Protein AF-A0A4V3X0U7-F1 (afdb_monomer_lite)

Foldseek 3Di:
DPPPPPFPKDWPFKDAFAPQKDKDADPPPQPDQDDDDDDDPQWDQDPNNRIIMGRHPDHGDIWIWMFGADPVRHTPDIDTD

Secondary structure (DSSP, 8-state):
-------EEEEEEEEEESSSEEEE--TTT-SSPPPP----TTEEE-TTTS-EEEE-S--SEEEEEEEEE-TTS-EEEEEE-

pLDDT: mean 74.3, std 14.28, range [34.91, 92.0]

Sequence (81 aa):
MIKEDREDVEYLGKVCIDSGQLLISDPCYINKKLEPFEALDNHKQVLNGLGLVFSFAKGDGMYGVYAKKDKEGRIYKVEIE

Structure (mmCIF, N/CA/C/O backbone):
data_AF-A0A4V3X0U7-F1
#
_entry.id   AF-A0A4V3X0U7-F1
#
loop_
_atom_site.group_PDB
_atom_site.id
_atom_site.type_symbol
_atom_site.label_atom_id
_atom_site.label_alt_id
_atom_site.label_comp_id
_atom_site.label_asym_id
_atom_site.label_entity_id
_atom_site.label_seq_id
_atom_site.pdbx_PDB_ins_code
_atom_site.Cartn_x
_atom_site.Cartn_y
_atom_site.Cartn_z
_atom_site.occupancy
_atom_site.B_iso_or_equiv
_atom_site.auth_seq_id
_atom_site.auth_comp_id
_atom_site.auth_asym_id
_atom_site.auth_atom_id
_atom_site.pdbx_PDB_model_num
ATOM 1 N N . MET A 1 1 ? -18.179 28.899 15.905 1.00 34.91 1 MET A N 1
ATOM 2 C CA . MET A 1 1 ? -17.042 28.066 16.350 1.00 34.91 1 MET A CA 1
ATOM 3 C C . MET A 1 1 ? -16.977 26.865 15.432 1.00 34.91 1 MET A C 1
ATOM 5 O O . MET A 1 1 ? -17.819 25.985 15.541 1.00 34.91 1 MET A O 1
ATOM 9 N N . ILE A 1 2 ? -16.061 26.889 14.469 1.00 39.72 2 ILE A N 1
ATOM 10 C CA . ILE A 1 2 ? -15.770 25.731 13.623 1.00 39.72 2 ILE A CA 1
ATOM 11 C C . ILE A 1 2 ? -14.983 24.777 14.525 1.00 39.72 2 ILE A C 1
ATOM 13 O O . ILE A 1 2 ? -13.953 25.176 15.064 1.00 39.72 2 ILE A O 1
ATOM 17 N N . LYS A 1 3 ? -15.516 23.583 14.805 1.00 42.25 3 LYS A N 1
ATOM 18 C CA . LYS A 1 3 ? -14.723 22.538 15.457 1.00 42.25 3 LYS A CA 1
ATOM 19 C C . LYS A 1 3 ? -13.691 22.104 14.423 1.00 42.25 3 LYS A C 1
ATOM 21 O O . LYS A 1 3 ? -14.076 21.560 13.396 1.00 42.25 3 LYS A O 1
ATOM 26 N N . GLU A 1 4 ? -12.421 22.402 14.663 1.00 49.12 4 GLU A N 1
ATOM 27 C CA . GLU A 1 4 ? -11.334 21.712 13.975 1.00 49.12 4 GLU A CA 1
ATOM 28 C C . GLU A 1 4 ? -11.480 20.230 14.334 1.00 49.12 4 GLU A C 1
ATOM 30 O O . GLU A 1 4 ? -11.201 19.830 15.468 1.00 49.12 4 GLU A O 1
ATOM 35 N N . ASP A 1 5 ? -12.029 19.431 13.416 1.00 54.09 5 ASP A N 1
ATOM 36 C CA . ASP A 1 5 ? -11.958 17.979 13.509 1.00 54.09 5 ASP A CA 1
ATOM 37 C C . ASP A 1 5 ? -10.462 17.639 13.495 1.00 54.09 5 ASP A C 1
ATOM 39 O O . ASP A 1 5 ? -9.794 17.744 12.468 1.00 54.09 5 ASP A O 1
ATOM 43 N N . ARG A 1 6 ? -9.900 17.333 14.669 1.00 53.81 6 ARG A N 1
ATOM 44 C CA . ARG A 1 6 ? -8.542 16.801 14.768 1.00 53.81 6 ARG A CA 1
ATOM 45 C C . ARG A 1 6 ? -8.566 15.457 14.052 1.00 53.81 6 ARG A C 1
ATOM 47 O O . ARG A 1 6 ? -9.172 14.518 14.554 1.00 53.81 6 ARG A O 1
ATOM 54 N N . GLU A 1 7 ? -7.986 15.394 12.859 1.00 63.59 7 GLU A N 1
ATOM 55 C CA . GLU A 1 7 ? -7.763 14.121 12.181 1.00 63.59 7 GLU A CA 1
ATOM 56 C C . GLU A 1 7 ? -6.834 13.286 13.071 1.00 63.59 7 GLU A C 1
ATOM 58 O O . GLU A 1 7 ? -5.693 13.680 13.317 1.00 63.59 7 GLU A O 1
ATOM 63 N N . ASP A 1 8 ? -7.330 12.162 13.593 1.00 77.38 8 ASP A N 1
ATOM 64 C CA . ASP A 1 8 ? -6.511 11.226 14.360 1.00 77.38 8 ASP A CA 1
ATOM 65 C C . ASP A 1 8 ? -5.546 10.530 13.390 1.00 77.38 8 ASP A C 1
ATOM 67 O O . ASP A 1 8 ? -5.914 9.600 12.664 1.00 77.38 8 ASP A O 1
ATOM 71 N N . VAL A 1 9 ? -4.315 11.048 13.339 1.00 87.88 9 VAL A N 1
ATOM 72 C CA . VAL A 1 9 ? -3.195 10.488 12.578 1.00 87.88 9 VAL A CA 1
ATOM 73 C C . VAL A 1 9 ? -2.449 9.495 13.464 1.00 87.88 9 VAL A C 1
ATOM 75 O O . VAL A 1 9 ? -1.875 9.867 14.488 1.00 87.88 9 VAL A O 1
ATOM 78 N N . GLU A 1 10 ? -2.416 8.233 13.053 1.00 92.00 10 GLU A N 1
ATOM 79 C CA . GLU A 1 10 ? -1.686 7.166 13.733 1.00 92.00 10 GLU A CA 1
ATOM 80 C C . GLU A 1 10 ? -0.502 6.700 12.892 1.00 92.00 10 GLU A C 1
ATOM 82 O O . GLU A 1 10 ? -0.645 6.380 11.712 1.00 92.00 10 GLU A O 1
ATOM 87 N N . TYR A 1 11 ? 0.673 6.620 13.510 1.00 91.88 11 TYR A N 1
ATOM 88 C CA . TYR A 1 11 ? 1.836 5.996 12.895 1.00 91.88 11 TYR A CA 1
ATOM 89 C C . TYR A 1 11 ? 1.692 4.471 12.917 1.00 91.88 11 TYR A C 1
ATOM 91 O O . TYR A 1 11 ? 1.611 3.867 13.985 1.00 91.88 11 TYR A O 1
ATOM 99 N N . LEU A 1 12 ? 1.693 3.851 11.737 1.00 89.44 12 LEU A N 1
ATOM 100 C CA . LEU A 1 12 ? 1.516 2.408 11.573 1.00 89.44 12 LEU A CA 1
ATOM 101 C C . LEU A 1 12 ? 2.840 1.644 11.471 1.00 89.44 12 LEU A C 1
ATOM 103 O O . LEU A 1 12 ? 2.890 0.455 11.779 1.00 89.44 12 LEU A O 1
ATOM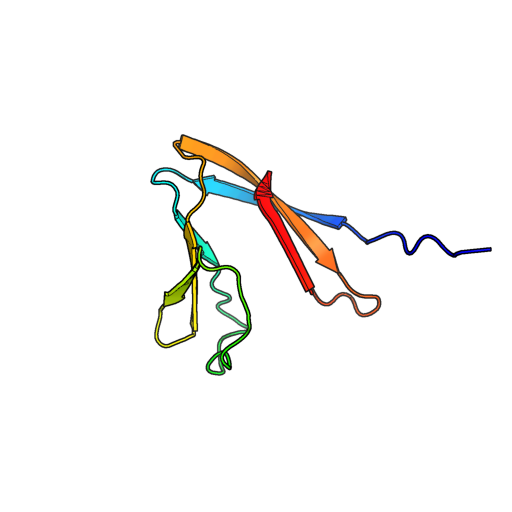 107 N N . GLY A 1 13 ? 3.914 2.298 11.023 1.00 91.00 13 GLY A N 1
ATOM 108 C CA . GLY A 1 13 ? 5.209 1.649 10.827 1.00 91.00 13 GLY A CA 1
ATOM 109 C C . GLY A 1 13 ? 6.035 2.277 9.712 1.00 91.00 13 GLY A C 1
ATOM 110 O O . GLY A 1 13 ? 5.860 3.445 9.377 1.00 91.00 13 GLY A O 1
ATOM 111 N N . LYS A 1 14 ? 6.954 1.493 9.139 1.00 91.44 14 LYS A N 1
ATOM 112 C CA . LYS A 1 14 ? 7.788 1.914 8.005 1.00 91.44 14 LYS A CA 1
ATOM 113 C C . LYS A 1 14 ? 7.685 0.939 6.849 1.00 91.44 14 LYS A C 1
ATOM 115 O O . LYS A 1 14 ? 7.514 -0.258 7.071 1.00 91.44 14 LYS A O 1
ATOM 120 N N . VAL A 1 15 ? 7.886 1.447 5.640 1.00 88.94 15 VAL A N 1
ATOM 121 C CA . VAL A 1 15 ? 8.035 0.640 4.429 1.00 88.94 15 VAL A CA 1
ATOM 122 C C . VAL A 1 15 ? 9.309 1.020 3.687 1.00 88.94 15 VAL A C 1
ATOM 124 O O . VAL A 1 15 ? 9.661 2.196 3.605 1.00 88.94 15 VAL A O 1
ATOM 127 N N . CYS A 1 16 ? 10.015 0.020 3.166 1.00 88.31 16 CYS A N 1
ATOM 128 C CA . CYS A 1 16 ? 11.147 0.235 2.273 1.00 88.31 16 CYS A CA 1
ATOM 129 C C . CYS A 1 16 ? 10.635 0.305 0.833 1.00 88.31 16 CYS A C 1
ATOM 131 O O . CYS A 1 16 ? 9.922 -0.601 0.401 1.00 88.31 16 CYS A O 1
ATOM 133 N N . ILE A 1 17 ? 11.003 1.349 0.096 1.00 87.00 17 ILE A N 1
ATOM 134 C CA . ILE A 1 17 ? 10.690 1.492 -1.328 1.00 87.00 17 ILE A CA 1
ATOM 135 C C . ILE A 1 17 ? 12.016 1.608 -2.067 1.00 87.00 17 ILE A C 1
ATOM 137 O O . ILE A 1 17 ? 12.829 2.450 -1.712 1.00 87.00 17 ILE A O 1
ATOM 141 N N . ASP A 1 18 ? 12.215 0.753 -3.065 1.00 78.81 18 ASP A N 1
ATOM 142 C CA . ASP A 1 18 ? 13.402 0.709 -3.927 1.00 78.81 18 ASP A CA 1
ATOM 143 C C . ASP A 1 18 ? 13.022 1.288 -5.300 1.00 78.81 18 ASP A C 1
ATOM 145 O O . ASP A 1 18 ? 13.209 2.473 -5.559 1.00 78.81 18 ASP A O 1
ATOM 149 N N . SER A 1 19 ? 12.281 0.529 -6.108 1.00 77.44 19 SER A N 1
ATOM 150 C CA . SER A 1 19 ? 11.956 0.856 -7.505 1.00 77.44 19 SER A CA 1
ATOM 151 C C . SER A 1 19 ? 10.801 1.851 -7.717 1.00 77.44 19 SER A C 1
ATOM 153 O O . SER A 1 19 ? 10.217 1.910 -8.802 1.00 77.44 19 SER A O 1
ATOM 155 N N . GLY A 1 20 ? 10.435 2.629 -6.693 1.00 80.25 20 GLY A N 1
ATOM 156 C CA . GLY A 1 20 ? 9.343 3.606 -6.782 1.00 80.25 20 GLY A CA 1
ATOM 157 C C . GLY A 1 20 ? 7.958 2.970 -6.936 1.00 80.25 20 GLY A C 1
ATOM 158 O O . GLY A 1 20 ? 7.058 3.555 -7.539 1.00 80.25 20 GLY A O 1
ATOM 159 N N . GLN A 1 21 ? 7.768 1.753 -6.425 1.00 83.75 21 GLN A N 1
ATOM 160 C CA . GLN A 1 21 ? 6.467 1.090 -6.384 1.00 83.75 21 GLN A CA 1
ATOM 161 C C . GLN A 1 21 ? 6.130 0.651 -4.967 1.00 83.75 21 GLN A C 1
ATOM 163 O O . GLN A 1 21 ? 6.975 0.119 -4.248 1.00 83.75 21 GLN A O 1
ATOM 168 N N . LEU A 1 22 ? 4.869 0.838 -4.591 1.00 84.00 22 LEU A N 1
ATOM 169 C CA . LEU A 1 22 ? 4.334 0.355 -3.330 1.00 84.00 22 LEU A CA 1
ATOM 170 C C . LEU A 1 22 ? 3.086 -0.477 -3.575 1.00 84.00 22 LEU A C 1
ATOM 172 O O . LEU A 1 22 ? 2.151 -0.008 -4.221 1.00 84.00 22 LEU A O 1
ATOM 176 N N . LEU A 1 23 ? 3.057 -1.675 -2.999 1.00 84.06 23 LEU A N 1
ATOM 177 C CA . LEU A 1 23 ? 1.876 -2.523 -2.950 1.00 84.06 23 LEU A CA 1
ATOM 178 C C . LEU A 1 23 ? 1.181 -2.364 -1.597 1.00 84.06 23 LEU A C 1
ATOM 180 O O . LEU A 1 23 ? 1.762 -2.669 -0.558 1.00 84.06 23 LEU A O 1
ATOM 184 N N . ILE A 1 24 ? -0.084 -1.957 -1.624 1.00 77.12 24 ILE A N 1
ATOM 185 C CA . ILE A 1 24 ? -0.989 -2.093 -0.487 1.00 77.12 24 ILE A CA 1
ATOM 186 C C . ILE A 1 24 ? -1.887 -3.295 -0.766 1.00 77.12 24 ILE A C 1
ATOM 188 O O . ILE A 1 24 ? -2.685 -3.294 -1.706 1.00 77.12 24 ILE A O 1
ATOM 192 N N . SER A 1 25 ? -1.744 -4.331 0.056 1.00 75.00 25 SER A N 1
ATOM 193 C CA . SER A 1 25 ? -2.626 -5.493 0.071 1.00 75.00 25 SER A CA 1
ATOM 194 C C . SER A 1 25 ? -2.965 -5.832 1.513 1.00 75.00 25 SER A C 1
ATOM 196 O O . SER A 1 25 ? -2.070 -6.008 2.336 1.00 75.00 25 SER A O 1
ATOM 198 N N . ASP A 1 26 ? -4.245 -5.951 1.811 1.00 69.00 26 ASP A N 1
ATOM 199 C CA . ASP A 1 26 ? -4.733 -6.420 3.094 1.00 69.00 26 ASP A CA 1
ATOM 200 C C . ASP A 1 26 ? -5.102 -7.926 3.070 1.00 69.00 26 ASP A C 1
ATOM 202 O O . ASP A 1 26 ? -6.130 -8.309 2.503 1.00 69.00 26 ASP A O 1
ATOM 206 N N . PRO A 1 27 ? -4.318 -8.812 3.709 1.00 54.53 27 PRO A N 1
ATOM 207 C CA . PRO A 1 27 ? -4.608 -10.247 3.721 1.00 54.53 27 PRO A CA 1
ATOM 208 C C . PRO A 1 27 ? -5.925 -10.621 4.434 1.00 54.53 27 PRO A C 1
ATOM 210 O O . PRO A 1 27 ? -6.414 -11.731 4.238 1.00 54.53 27 PRO A O 1
ATOM 213 N N . CYS A 1 28 ? -6.517 -9.724 5.232 1.00 55.09 28 CYS A N 1
ATOM 214 C CA . CYS A 1 28 ? -7.741 -9.962 6.004 1.00 55.09 28 CYS A CA 1
ATOM 215 C C . CYS A 1 28 ? -8.980 -9.253 5.427 1.00 55.09 28 CYS A C 1
ATOM 217 O O . CYS A 1 28 ? -10.092 -9.765 5.563 1.00 55.09 28 CYS A O 1
ATOM 219 N N . TYR A 1 29 ? -8.823 -8.095 4.781 1.00 51.06 29 TYR A N 1
ATOM 220 C CA . TYR A 1 29 ? -9.952 -7.314 4.243 1.00 51.06 29 TYR A CA 1
ATOM 221 C C . TYR A 1 29 ? -10.262 -7.638 2.791 1.00 51.06 29 TYR A C 1
ATOM 223 O O . TYR A 1 29 ? -11.366 -7.379 2.306 1.00 51.06 29 TYR A O 1
ATOM 231 N N . ILE A 1 30 ? -9.321 -8.271 2.102 1.00 51.91 30 ILE A N 1
ATOM 232 C CA . ILE A 1 30 ? -9.480 -8.597 0.705 1.00 51.91 30 ILE A CA 1
ATOM 233 C C . ILE A 1 30 ? -10.030 -10.013 0.495 1.00 51.91 30 ILE A C 1
ATOM 235 O O . ILE A 1 30 ? -9.514 -10.841 -0.252 1.00 51.91 30 ILE A O 1
ATOM 239 N N . ASN A 1 31 ? -11.133 -10.306 1.169 1.00 48.75 31 ASN A N 1
ATOM 240 C CA . ASN A 1 31 ? -11.938 -11.488 0.860 1.00 48.75 31 ASN A CA 1
ATOM 241 C C . ASN A 1 31 ? -13.117 -11.145 -0.073 1.00 48.75 31 ASN A C 1
ATOM 243 O O . ASN A 1 31 ? -14.010 -11.954 -0.318 1.00 48.75 31 ASN A O 1
ATOM 247 N N . LYS A 1 32 ? -13.139 -9.907 -0.580 1.00 56.88 32 LYS A N 1
ATOM 248 C CA . LYS A 1 32 ? -14.088 -9.393 -1.566 1.00 56.88 32 LYS A CA 1
ATOM 249 C C . LYS A 1 32 ? -13.295 -8.634 -2.622 1.00 56.88 32 LYS A C 1
ATOM 251 O O . LYS A 1 32 ? -12.363 -7.911 -2.276 1.00 56.88 32 LYS A O 1
ATOM 256 N N . LYS A 1 33 ? -13.655 -8.809 -3.897 1.00 56.88 33 LYS A N 1
ATOM 257 C CA . LYS A 1 33 ? -13.136 -7.953 -4.972 1.00 56.88 33 LYS A CA 1
ATOM 258 C C . LYS A 1 33 ? -13.369 -6.499 -4.573 1.00 56.88 33 LYS A C 1
ATOM 260 O O . LYS A 1 33 ? -14.480 -6.161 -4.167 1.00 56.88 33 LYS A O 1
ATOM 265 N N . LEU A 1 34 ? -12.332 -5.672 -4.670 1.00 59.66 34 LEU A N 1
ATOM 266 C CA . LEU A 1 34 ? -12.510 -4.235 -4.540 1.00 59.66 34 LEU A CA 1
ATOM 267 C C . LEU A 1 34 ? -13.409 -3.779 -5.690 1.00 59.66 34 LEU A C 1
ATOM 269 O O . LEU A 1 34 ? -13.099 -4.030 -6.857 1.00 59.66 34 LEU A O 1
ATOM 273 N N . GLU A 1 35 ? -14.524 -3.133 -5.361 1.00 58.72 35 GLU A N 1
ATOM 274 C CA . GLU A 1 35 ? -15.268 -2.382 -6.366 1.00 58.72 35 GLU A CA 1
ATOM 275 C C . GLU A 1 35 ? -14.348 -1.283 -6.925 1.00 58.72 35 GLU A C 1
ATOM 277 O O . GLU A 1 35 ? -13.480 -0.778 -6.199 1.00 58.72 35 GLU A O 1
ATOM 282 N N . PRO A 1 36 ? -14.482 -0.918 -8.209 1.00 56.28 36 PRO A N 1
ATOM 283 C CA . PRO A 1 36 ? -13.730 0.191 -8.773 1.00 56.28 36 PRO A CA 1
ATOM 284 C C . PRO A 1 36 ? -13.965 1.444 -7.922 1.00 56.28 36 PRO A C 1
ATOM 286 O O . PRO A 1 36 ? -15.103 1.875 -7.750 1.00 56.28 36 PRO A O 1
ATOM 289 N N . PHE A 1 37 ? -12.899 2.018 -7.375 1.00 59.84 37 PHE A N 1
ATOM 290 C CA . PHE A 1 37 ? -12.948 3.294 -6.671 1.00 59.84 37 PHE A CA 1
ATOM 291 C C . PHE A 1 37 ? -12.153 4.324 -7.470 1.00 59.84 37 PHE A C 1
ATOM 293 O O . PHE A 1 37 ? -11.206 3.977 -8.180 1.00 59.84 37 PHE A O 1
ATOM 300 N N . GLU A 1 38 ? -12.551 5.592 -7.379 1.00 49.44 38 GLU A N 1
ATOM 301 C CA . GLU A 1 38 ? -11.781 6.679 -7.969 1.00 49.44 38 GLU A CA 1
ATOM 302 C C . GLU A 1 38 ? -10.453 6.796 -7.230 1.00 49.44 38 GLU A C 1
ATOM 304 O O . GLU A 1 38 ? -10.402 7.122 -6.043 1.00 49.44 38 GLU A O 1
ATOM 309 N N . ALA A 1 39 ? -9.362 6.545 -7.937 1.00 54.78 39 ALA A N 1
ATOM 310 C CA . ALA A 1 39 ? -8.061 6.978 -7.481 1.00 54.78 39 ALA A CA 1
ATOM 311 C C . ALA A 1 39 ? -7.323 7.691 -8.602 1.00 54.78 39 ALA A C 1
ATOM 313 O O . ALA A 1 39 ? -7.649 7.564 -9.781 1.00 54.78 39 ALA A O 1
ATOM 314 N N . LEU A 1 40 ? -6.358 8.505 -8.191 1.00 55.44 40 LEU A N 1
ATOM 315 C CA . LEU A 1 40 ? -5.526 9.300 -9.083 1.00 55.44 40 LEU A CA 1
ATOM 316 C C . LEU A 1 40 ? -4.841 8.373 -10.102 1.00 55.44 40 LEU A C 1
ATOM 318 O O . LEU A 1 40 ? -4.566 7.217 -9.789 1.00 55.44 40 LEU A O 1
ATOM 322 N N . ASP A 1 41 ? -4.528 8.859 -11.304 1.00 65.56 41 ASP A N 1
ATOM 323 C CA . ASP A 1 41 ? -3.975 8.067 -12.428 1.00 65.56 41 ASP A CA 1
ATOM 324 C C . ASP A 1 41 ? -2.608 7.379 -12.152 1.00 65.56 41 ASP A C 1
ATOM 326 O O . ASP A 1 41 ? -1.985 6.802 -13.043 1.00 65.56 41 ASP A O 1
ATOM 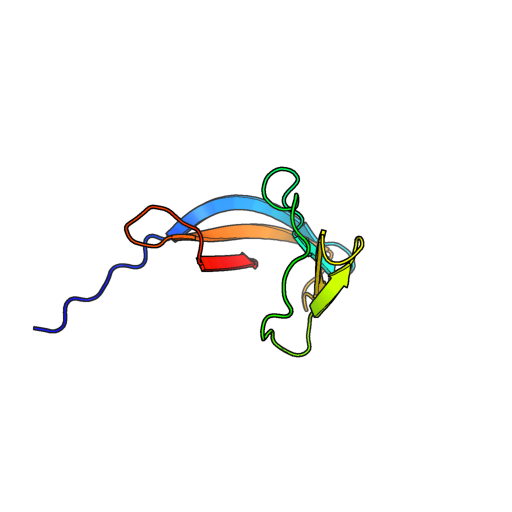330 N N . ASN A 1 42 ? -2.122 7.410 -10.908 1.00 70.00 42 ASN A N 1
ATOM 331 C CA . ASN A 1 42 ? -0.849 6.873 -10.437 1.00 70.00 42 ASN A CA 1
ATOM 332 C C . ASN A 1 42 ? -0.943 5.494 -9.752 1.00 70.00 42 ASN A C 1
ATOM 334 O O . ASN A 1 42 ? 0.003 5.097 -9.066 1.00 70.00 42 ASN A O 1
ATOM 338 N N . HIS A 1 43 ? -2.050 4.762 -9.909 1.00 76.44 43 HIS A N 1
ATOM 339 C CA . HIS A 1 43 ? -2.216 3.429 -9.322 1.00 76.44 43 HIS A CA 1
ATOM 340 C C . HIS A 1 43 ? -2.785 2.399 -10.311 1.00 76.44 43 HIS A C 1
ATOM 342 O O . HIS A 1 43 ? -3.384 2.744 -11.334 1.00 76.44 43 HIS A O 1
ATOM 348 N N . LYS A 1 44 ? -2.605 1.109 -10.003 1.00 78.31 44 LYS A N 1
ATOM 349 C CA . LYS A 1 44 ? -3.253 -0.021 -10.686 1.00 78.31 44 LYS A CA 1
ATOM 350 C C . LYS A 1 44 ? -3.763 -1.037 -9.669 1.00 78.31 44 LYS A C 1
ATOM 352 O O . LYS A 1 44 ? -3.110 -1.302 -8.662 1.00 78.31 44 LYS A O 1
ATOM 357 N N . GLN A 1 45 ? -4.912 -1.641 -9.957 1.00 78.81 45 GLN A N 1
ATOM 358 C CA . GLN A 1 45 ? -5.366 -2.821 -9.228 1.00 78.81 45 GLN A CA 1
ATOM 359 C C . GLN A 1 45 ? -4.566 -4.050 -9.672 1.00 78.81 45 GLN A C 1
ATOM 361 O O . GLN A 1 45 ? -4.349 -4.269 -10.864 1.00 78.81 45 GLN A O 1
ATOM 366 N N . VAL A 1 46 ? -4.144 -4.863 -8.710 1.00 80.50 46 VAL A N 1
ATOM 367 C CA . VAL A 1 46 ? -3.405 -6.115 -8.922 1.00 80.50 46 VAL A CA 1
ATOM 368 C C . VAL A 1 46 ? -4.078 -7.258 -8.158 1.00 80.50 46 VAL A C 1
ATOM 370 O O . VAL A 1 46 ? -5.105 -7.063 -7.5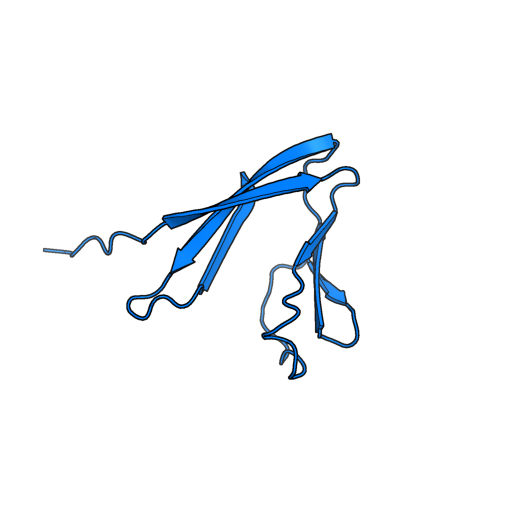08 1.00 80.50 46 VAL A O 1
ATOM 373 N N . LEU A 1 47 ? -3.536 -8.475 -8.270 1.00 78.31 47 LEU A N 1
ATOM 374 C CA . LEU A 1 47 ? -3.998 -9.650 -7.518 1.00 78.31 47 LEU A CA 1
ATOM 375 C C . LEU A 1 47 ? -5.502 -9.956 -7.695 1.00 78.31 47 LEU A C 1
ATOM 377 O O . LEU A 1 47 ? -6.164 -10.325 -6.744 1.00 78.31 47 LEU A O 1
ATOM 381 N N . ASN A 1 48 ? -6.069 -9.818 -8.899 1.00 76.12 48 ASN A N 1
ATOM 382 C CA . ASN A 1 48 ? -7.516 -9.973 -9.162 1.00 76.12 48 ASN A CA 1
ATOM 383 C C . ASN A 1 48 ? -8.415 -8.947 -8.444 1.00 76.12 48 ASN A C 1
ATOM 385 O O . ASN A 1 48 ? -9.526 -9.273 -8.019 1.00 76.12 48 ASN A O 1
ATOM 389 N N . GLY A 1 49 ? -7.949 -7.699 -8.341 1.00 72.75 49 GLY A N 1
ATOM 390 C CA . GLY A 1 49 ? -8.662 -6.640 -7.620 1.00 72.75 49 GLY A CA 1
ATOM 391 C C . GLY A 1 49 ? -8.474 -6.754 -6.114 1.00 72.75 49 GLY A C 1
ATOM 392 O O . GLY A 1 49 ? -9.283 -6.221 -5.358 1.00 72.75 49 GLY A O 1
ATOM 393 N N . LEU A 1 50 ? -7.426 -7.476 -5.700 1.00 74.00 50 LEU A N 1
ATOM 394 C CA . LEU A 1 50 ? -7.092 -7.721 -4.314 1.00 74.00 50 LEU A CA 1
ATOM 395 C C . LEU A 1 50 ? -5.832 -6.972 -3.866 1.00 74.00 50 LEU A C 1
ATOM 397 O O . LEU A 1 50 ? -5.018 -7.453 -3.090 1.00 74.00 50 LEU A O 1
ATOM 401 N N . GLY A 1 51 ? -5.578 -5.811 -4.429 1.00 77.19 51 GLY A N 1
ATOM 402 C CA . GLY A 1 51 ? -4.382 -5.067 -4.090 1.00 77.19 51 GLY A CA 1
ATOM 403 C C . GLY A 1 51 ? -4.231 -3.880 -4.998 1.00 77.19 51 GLY A C 1
ATOM 404 O O . GLY A 1 51 ? -4.779 -3.849 -6.102 1.00 77.19 51 GLY A O 1
ATOM 405 N N . LEU A 1 52 ? -3.485 -2.905 -4.511 1.00 79.44 52 LEU A N 1
ATOM 406 C CA . LEU A 1 52 ? -3.241 -1.656 -5.202 1.00 79.44 52 LEU A CA 1
ATOM 407 C C . LEU A 1 52 ? -1.749 -1.420 -5.262 1.00 79.44 52 LEU A C 1
ATOM 409 O O . LEU A 1 52 ? -1.087 -1.381 -4.227 1.00 79.44 52 LEU A O 1
ATOM 413 N N . VAL A 1 53 ? -1.233 -1.264 -6.475 1.00 83.69 53 VAL A N 1
ATOM 414 C CA . VAL A 1 53 ? 0.127 -0.789 -6.690 1.00 83.69 53 VAL A CA 1
ATOM 415 C C . VAL A 1 53 ? 0.088 0.694 -7.022 1.00 83.69 53 VAL A C 1
ATOM 417 O O . VAL A 1 53 ? -0.700 1.117 -7.866 1.00 83.69 53 VAL A O 1
ATOM 420 N N . PHE A 1 54 ? 0.938 1.473 -6.364 1.00 82.44 54 PHE A N 1
ATOM 421 C CA . PHE A 1 54 ? 1.091 2.909 -6.572 1.00 82.44 54 PHE A CA 1
ATOM 422 C C . PHE A 1 54 ? 2.487 3.195 -7.110 1.00 82.44 54 PHE A C 1
ATOM 424 O O . PHE A 1 54 ? 3.466 2.624 -6.623 1.00 82.44 54 PHE A O 1
ATOM 431 N N . SER A 1 55 ? 2.586 4.104 -8.077 1.00 78.06 55 SER A N 1
ATOM 432 C CA . SER A 1 55 ? 3.864 4.709 -8.440 1.00 78.06 55 SER A CA 1
ATOM 433 C C . SER A 1 55 ? 4.228 5.758 -7.394 1.00 78.0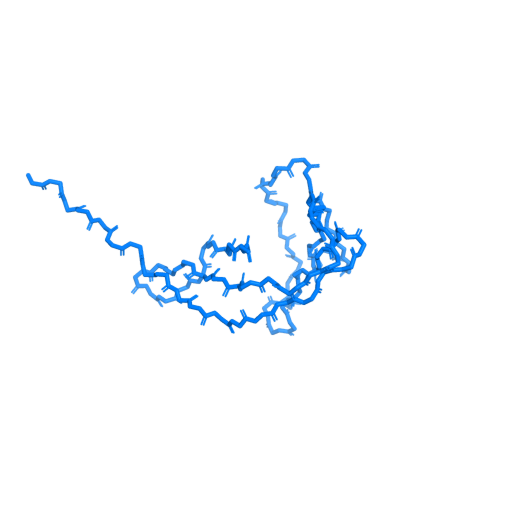6 55 SER A C 1
ATOM 435 O O . SER A 1 55 ? 3.538 6.767 -7.238 1.00 78.06 55 SER A O 1
ATOM 437 N N . PHE A 1 56 ? 5.316 5.517 -6.675 1.00 77.56 56 PHE A N 1
ATOM 438 C CA . PHE A 1 56 ? 5.897 6.447 -5.725 1.00 77.56 56 PHE A CA 1
ATOM 439 C C . PHE A 1 56 ? 7.072 7.159 -6.391 1.00 77.56 56 PHE A C 1
ATOM 441 O O . PHE A 1 56 ? 7.983 6.530 -6.920 1.00 77.56 56 PHE A O 1
AT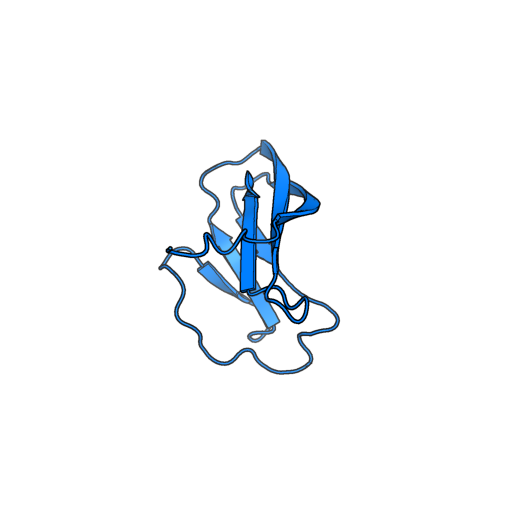OM 448 N N . ALA A 1 57 ? 7.045 8.492 -6.390 1.00 69.50 57 ALA A N 1
ATOM 449 C CA . ALA A 1 57 ? 8.055 9.293 -7.083 1.00 69.50 57 ALA A CA 1
ATOM 450 C C . ALA A 1 57 ? 9.457 9.185 -6.452 1.00 69.50 57 ALA A C 1
ATOM 452 O O . ALA A 1 57 ? 10.433 9.613 -7.064 1.00 69.50 57 ALA A O 1
ATOM 453 N N . LYS A 1 58 ? 9.554 8.650 -5.229 1.00 72.88 58 LYS A N 1
ATOM 454 C CA . LYS A 1 58 ? 10.812 8.431 -4.516 1.00 72.88 58 LYS A CA 1
ATOM 455 C C . LYS A 1 58 ? 11.122 6.931 -4.455 1.00 72.88 58 LYS A C 1
ATOM 457 O O . LYS A 1 58 ? 10.217 6.113 -4.321 1.00 72.88 58 LYS A O 1
ATOM 462 N N . GLY A 1 59 ? 12.399 6.598 -4.560 1.00 76.44 59 GLY A N 1
ATOM 463 C CA . GLY A 1 59 ? 12.938 5.250 -4.414 1.00 76.44 59 GLY A CA 1
ATOM 464 C C . GLY A 1 59 ? 14.081 5.232 -3.404 1.00 76.44 59 GLY A C 1
ATOM 465 O O . GLY A 1 59 ? 14.453 6.280 -2.873 1.00 76.44 59 GLY A O 1
ATOM 466 N N . ASP A 1 60 ? 14.625 4.046 -3.159 1.00 82.31 60 ASP A N 1
ATOM 467 C CA . ASP A 1 60 ? 15.799 3.792 -2.315 1.00 82.31 60 ASP A CA 1
ATOM 468 C C . ASP A 1 60 ? 15.731 4.373 -0.889 1.00 82.31 60 ASP A C 1
ATOM 470 O O . ASP A 1 60 ? 16.661 5.027 -0.409 1.00 82.31 60 ASP A O 1
ATOM 474 N N . GLY A 1 61 ? 14.626 4.141 -0.174 1.00 87.00 61 GLY A N 1
ATOM 475 C CA . GLY A 1 61 ? 14.424 4.716 1.157 1.00 87.00 61 GLY A CA 1
ATOM 476 C C . GLY A 1 61 ? 13.494 3.935 2.079 1.00 87.00 61 GLY A C 1
ATOM 477 O O . GLY A 1 61 ? 12.752 3.049 1.658 1.00 87.00 61 GLY A O 1
ATOM 478 N N . MET A 1 62 ? 13.539 4.295 3.365 1.00 89.06 62 MET A N 1
ATOM 479 C CA . MET A 1 62 ? 12.565 3.875 4.375 1.00 89.06 62 MET A CA 1
ATOM 480 C C . MET A 1 62 ? 11.639 5.042 4.693 1.00 89.06 62 MET A C 1
ATOM 482 O O . MET A 1 62 ? 12.099 6.071 5.187 1.00 89.06 62 MET A O 1
ATOM 486 N N . TYR A 1 63 ? 10.348 4.842 4.469 1.00 88.50 63 TYR A N 1
ATOM 487 C CA . TYR A 1 63 ? 9.323 5.871 4.601 1.00 88.50 63 TYR A CA 1
ATOM 488 C C . TYR A 1 63 ? 8.376 5.537 5.746 1.00 88.50 63 TYR A C 1
ATOM 490 O O . TYR A 1 63 ? 8.083 4.361 5.993 1.00 88.50 63 TYR A O 1
ATOM 498 N N . GLY A 1 64 ? 7.931 6.561 6.469 1.00 90.69 64 GLY A N 1
ATOM 499 C CA . GLY A 1 64 ? 6.938 6.405 7.528 1.00 90.69 64 GLY A CA 1
ATOM 500 C C . GLY A 1 64 ? 5.557 6.170 6.929 1.00 90.69 64 GLY A C 1
ATOM 501 O O . GLY A 1 64 ? 5.210 6.791 5.931 1.00 90.69 64 GLY A O 1
ATOM 502 N N . VAL A 1 65 ? 4.772 5.275 7.525 1.00 89.19 65 VAL A N 1
ATOM 503 C CA . VAL A 1 65 ? 3.387 5.005 7.126 1.00 89.19 65 VAL A CA 1
ATOM 504 C C . VAL A 1 65 ? 2.462 5.518 8.215 1.00 89.19 65 VAL A C 1
ATOM 506 O O . VAL A 1 65 ? 2.576 5.120 9.376 1.00 89.19 65 VAL A O 1
ATOM 509 N N . TYR A 1 66 ? 1.525 6.370 7.824 1.00 90.06 66 TYR A N 1
ATOM 510 C CA . TYR A 1 66 ? 0.565 7.010 8.710 1.00 90.06 66 TYR A CA 1
ATOM 511 C C . TYR A 1 66 ? -0.851 6.730 8.218 1.00 90.06 66 TYR A C 1
ATOM 513 O O . TYR A 1 66 ? -1.099 6.700 7.014 1.00 90.06 66 TYR A O 1
ATOM 521 N N . ALA A 1 67 ? -1.791 6.529 9.133 1.00 87.81 67 ALA A N 1
ATOM 522 C CA . ALA A 1 67 ? -3.198 6.358 8.805 1.00 87.81 67 ALA A CA 1
ATOM 523 C C . ALA A 1 67 ? -4.052 7.424 9.473 1.00 87.81 67 ALA A C 1
ATOM 525 O O . ALA A 1 67 ? -3.870 7.725 10.650 1.00 87.81 67 ALA A O 1
ATOM 526 N N . LYS A 1 68 ? -5.028 7.935 8.723 1.00 87.25 68 LYS A N 1
ATOM 527 C CA . LYS A 1 68 ? -6.113 8.752 9.264 1.00 87.25 68 LYS A CA 1
ATOM 528 C C . LYS A 1 68 ? -7.341 7.886 9.457 1.00 87.25 68 LYS A C 1
ATOM 530 O O . LYS A 1 68 ? -7.741 7.155 8.540 1.00 87.25 68 LYS A O 1
ATOM 535 N N . LYS A 1 69 ? -7.910 7.957 10.658 1.00 83.69 69 LYS A N 1
ATOM 536 C CA . LYS A 1 69 ? -9.050 7.139 11.071 1.00 83.69 69 LYS A CA 1
ATOM 537 C C . LYS A 1 69 ? -10.293 7.989 11.297 1.00 83.69 69 LYS A C 1
ATOM 539 O O . LYS A 1 69 ? -10.205 9.137 11.724 1.00 83.69 69 LYS A O 1
ATOM 544 N N . ASP A 1 70 ? -11.455 7.428 10.974 1.00 85.06 70 ASP A N 1
ATOM 545 C CA . ASP A 1 70 ? -12.740 8.030 11.321 1.00 85.06 70 ASP A CA 1
ATOM 546 C C . ASP A 1 70 ? -13.037 7.871 12.826 1.00 85.06 70 ASP A C 1
ATOM 548 O O . ASP A 1 70 ? -12.288 7.242 13.576 1.00 85.06 70 ASP A O 1
ATOM 552 N N . LYS A 1 71 ? -14.172 8.416 13.278 1.00 86.12 71 LYS A N 1
ATOM 553 C CA . LYS A 1 71 ? -14.604 8.346 14.688 1.00 86.12 71 LYS A CA 1
ATOM 554 C C . LYS A 1 71 ? -14.888 6.918 15.178 1.00 86.12 71 LYS A C 1
ATOM 556 O O . LYS A 1 71 ? -14.998 6.709 16.382 1.00 86.12 71 LYS A O 1
ATOM 561 N N . GLU A 1 72 ? -15.034 5.958 14.267 1.00 85.12 72 GLU A N 1
ATOM 562 C CA . GLU A 1 72 ? -15.224 4.533 14.557 1.00 85.12 72 GLU A CA 1
ATOM 563 C C . GLU A 1 72 ? -13.897 3.747 14.482 1.00 85.12 72 GLU A C 1
ATOM 565 O O . GLU A 1 72 ? -13.884 2.534 14.684 1.00 85.12 72 GLU A O 1
ATOM 570 N N . GLY A 1 73 ? -12.771 4.420 14.212 1.00 80.62 73 GLY A N 1
ATOM 571 C CA . GLY A 1 73 ? -11.443 3.818 14.108 1.00 80.62 73 GLY A CA 1
ATOM 572 C C . GLY A 1 73 ? -11.125 3.200 12.741 1.00 80.62 73 GLY A C 1
ATOM 573 O O . GLY A 1 73 ? -10.091 2.541 12.603 1.00 80.62 73 GLY A O 1
ATOM 574 N N . ARG A 1 74 ? -11.973 3.395 11.721 1.00 79.50 74 ARG A N 1
ATOM 575 C CA . ARG A 1 74 ? -11.753 2.869 10.364 1.00 79.50 74 ARG A CA 1
ATOM 576 C C . ARG A 1 74 ? -10.788 3.761 9.596 1.00 79.50 74 ARG A C 1
ATOM 578 O O . ARG A 1 74 ? -10.951 4.978 9.571 1.00 79.50 74 ARG A O 1
ATOM 585 N N . ILE A 1 75 ? -9.801 3.156 8.937 1.00 81.62 75 ILE A N 1
ATOM 586 C CA . ILE A 1 75 ? -8.831 3.884 8.110 1.00 81.62 75 ILE A CA 1
ATOM 587 C C . ILE A 1 75 ? -9.527 4.369 6.836 1.00 81.62 75 ILE A C 1
ATOM 589 O O . ILE A 1 75 ? -10.045 3.556 6.074 1.00 81.62 75 ILE A O 1
ATOM 593 N N . TYR A 1 76 ? -9.501 5.679 6.588 1.00 78.50 76 TYR A N 1
ATOM 594 C CA . TYR A 1 76 ? -9.995 6.271 5.337 1.00 78.50 76 TYR A CA 1
ATOM 595 C C . TYR A 1 76 ? -8.877 6.873 4.475 1.00 78.50 76 TYR A C 1
ATOM 597 O O . TYR A 1 76 ? -9.097 7.159 3.299 1.00 78.50 76 TYR A O 1
ATOM 605 N N . LYS A 1 77 ? -7.674 7.065 5.035 1.00 82.94 77 LYS A N 1
ATOM 606 C CA . LYS A 1 77 ? -6.499 7.558 4.307 1.00 82.94 77 LYS A CA 1
ATOM 607 C C . LYS A 1 77 ? -5.218 6.937 4.852 1.00 82.94 77 LYS A C 1
ATOM 609 O O . LYS A 1 77 ? -5.058 6.836 6.066 1.00 82.94 77 LYS A O 1
ATOM 614 N N . VAL A 1 78 ? -4.302 6.589 3.952 1.00 82.31 78 VAL A N 1
ATOM 615 C CA . VAL A 1 78 ? -2.913 6.236 4.271 1.00 82.31 78 VAL A CA 1
ATOM 616 C C . VAL A 1 78 ? -1.992 7.276 3.636 1.00 82.31 78 VAL A C 1
ATOM 618 O O . VAL A 1 78 ? -2.168 7.630 2.471 1.00 82.31 78 VAL A O 1
ATOM 621 N N . GLU A 1 79 ? -1.037 7.781 4.409 1.00 85.12 79 GLU A N 1
ATOM 622 C CA . GLU A 1 79 ? -0.014 8.742 3.994 1.00 85.12 79 GLU A CA 1
ATOM 623 C C . GLU A 1 79 ? 1.377 8.136 4.196 1.00 85.12 79 GLU A C 1
ATOM 625 O O . GLU A 1 79 ? 1.604 7.363 5.130 1.00 85.12 79 GLU A O 1
ATOM 630 N N . ILE A 1 80 ? 2.291 8.460 3.281 1.00 84.25 80 ILE A N 1
ATOM 631 C CA . ILE A 1 80 ? 3.651 7.923 3.250 1.00 84.25 80 ILE A CA 1
ATOM 632 C C . ILE A 1 80 ? 4.612 9.088 3.091 1.00 84.25 80 ILE A C 1
ATOM 634 O O . ILE A 1 80 ? 4.507 9.830 2.110 1.00 84.25 80 ILE A O 1
ATOM 638 N N . GLU A 1 81 ? 5.518 9.238 4.055 1.00 82.50 81 GLU A N 1
ATOM 639 C CA . GLU A 1 81 ? 6.454 10.368 4.164 1.00 82.50 81 GLU A CA 1
ATOM 640 C C . GLU A 1 81 ? 7.918 9.944 4.114 1.00 82.50 81 GLU A C 1
ATOM 642 O O . GLU A 1 81 ? 8.283 8.955 4.801 1.00 82.50 81 GLU A O 1
#

Radius of gyration: 14.48 Å; chains: 1; bounding box: 33×40×29 Å

=== Feature glossary ===
Legend for the data blocks above and below:

— What the protein is —

The amino-acid sequence is the protein's primary structure: the linear order of residues from the N-terminus to the C-terminus, written in one-letter code. Everything else here — the 3D coordinates, the secondary structure, the domain annotations — is ultimately a consequence of this string.

Functional annotations link the protein to curated databases. InterPro entries identify conserved domains and families by matching the sequence against member-database signatures (Pfam, PROSITE, CDD, …). Gene Ontology (GO) terms describe molecular function, biological process, and cellular component in a controlled vocabulary. CATH places the structure in a hierarchical fold classification (Class/Architecture/Topology/Homologous-superfamily). The organism is the source species.

— Where its atoms are —

Atomic coordinates in PDBx/mmCIF format — the same representation the Protein Data Bank distributes. Each line of the _atom_site loop places one backbone atom in Cartesian space (units: ångströms, origin: arbitrary).

The six renders are orthographic views along the three Cartesian axes in both directions. Representation (cartoon, sticks, or surface) and color scheme (sequence-rainbow or by-chain) vary across proteins so the training set covers all the common visualization conventions.

— Local backbone conformation —

Eight-state secondary structure (DSSP): H is the canonical α-helix, G the tighter 3₁₀-helix, I the wider π-helix; E/B are β-structure, T and S are turns and bends, and '-' is everything else. DSSP derives these from the pattern of main-chain N–H···O=C hydrogen bonds, not from the sequence.

Three-state secondary structure (P-SEA) collapses the eight DSSP classes into helix (a), strand (b), and coil (c). P-SEA assigns these from Cα geometry alone — distances and angles — without requiring backbone oxygens, so it works on any Cα trace.

φ (phi) and ψ (psi) are the two rotatable backbone dihedrals per residue: φ is the C(i-1)–N–Cα–C torsion, ψ is the N–Cα–C–N(i+1) torsion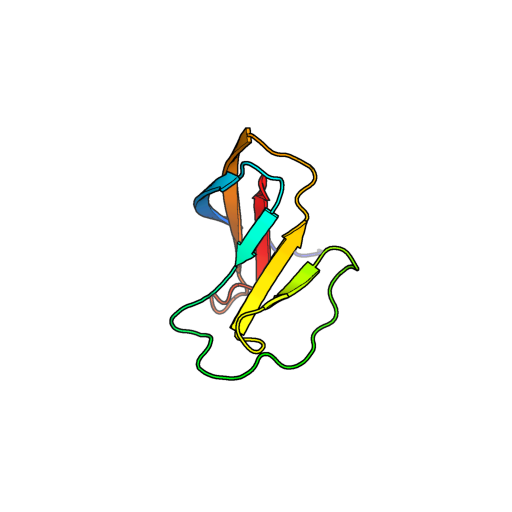, both in degrees on (−180°, 180°]. α-helical residues cluster near (−60°, −45°); β-strand residues near (−120°, +130°). A Ramachandran plot is simply a scatter of (φ, ψ) for every residue.

— Global shape and packing —

The geometric summary reports three shape descriptors. Rg (radius of gyration) measures how spread out the Cα atoms are about their centre of mass; compact globular proteins have small Rg, elongated or unfolded ones large. Cα contacts (<8 Å, |i−j|>4) count long-range residue pairs in spatial proximity — high for tightly packed folds, near zero for rods or random coil. The bounding-box extents give the protein's footprint along x, y, z in Å.

SASA measures how much of the protein is reachable by solvent. It is computed by rolling a water-sized probe over the atomic surface and summing the exposed area (Å²). Per-residue SASA distinguishes core (buried, low SASA) from surface (exposed, high SASA) residues; total SASA is a whole-molecule size measure.

Plot images: a contact map (which residues are close in 3D, as an N×N binary image), a Ramachandran scatter (backbone torsion angles, revealing secondary-structure composition at a glance), and — for AlphaFold structures — a PAE heatmap (pairwise prediction confidence).

— Structural neighborhood —

A 3Di character summarizes, for each residue, the relative orientation of the Cα frame of its nearest spatial neighbor. Because it encodes fold topology rather than chemistry, 3Di alignments detect remote structural similarity that sequence alignment misses.

The Foldseek neighbor list gives the closest experimentally determined structures in the PDB, ranked by structural alignment. TM-score near 1 means near-identical fold; near 0.3 means only rough topology match. This is how one finds what a novel AlphaFold prediction most resembles in the solved-structure universe.

— Confidence and disorder —

For AlphaFold models, the B-factor field carries pLDDT — the model's own estimate of local accuracy on a 0–100 scale. Regions with pLDDT<50 should be treated as essentially unmodeled; they often correspond to intrinsically disordered segments.

Crystallographic B-factors measure how much each atom's electron density is smeared out, in Å². They rise in mobile loops and surface residues and fall in the buried interior. In AlphaFold models this column is repurposed to hold pLDDT instead.

Predicted Aligned Error (PAE) is an AlphaFold confidence matrix: entry (i, j) is the expected error in the position of residue j, in ångströms, when the prediction is superimposed on the true structure at residue i. Low PAE within a block of residues means that block is internally rigid and well-predicted; high PAE between two blocks means their relative placement is uncertain even if each block individually is confident.